Protein AF-A0A2A5BZF1-F1 (afdb_monomer_lite)

pLDDT: mean 88.27, std 17.46, range [31.2, 98.81]

Sequence (169 aa):
MVEKLSPPDELNHITHGGFYGWPFSNGFGTPDPDYGNHASKPQQAENHPVYGFRPHNAALGIVFNRSSKLPADYQRSAFVALHGSWNRSTPDGYKVVSLHWNEDGAITERDLLTGFLTGRGRILGRPAELAQSKDGSLYISDDHADTLYRPYPTRKPELNSPSKLALLA

Secondary structure (DSSP, 8-state):
------SPEEE----TT-B--TTTEETTTEEPTTTTT-TT--SSPB---SEEEPTT--EEEEEE---TTS-GGGTTEEEEEE---SS-SS----EEEEEEE-TTS-EEEEEEE--SB-TTS-B---EEEEEE-TTS-EEEEETTTTEEE---PPP---TT---------

Structure (mmCIF, N/CA/C/O backbone):
data_AF-A0A2A5BZF1-F1
#
_entry.id   AF-A0A2A5BZF1-F1
#
loop_
_atom_site.group_PDB
_atom_site.id
_atom_site.type_symbol
_atom_site.label_atom_id
_atom_site.label_alt_id
_atom_site.label_comp_id
_atom_site.label_asym_id
_atom_site.label_entity_id
_atom_site.label_seq_id
_atom_site.pdbx_PDB_ins_code
_atom_site.Cartn_x
_atom_site.Cartn_y
_atom_site.Cartn_z
_atom_site.occupancy
_atom_site.B_iso_or_equiv
_atom_site.auth_seq_id
_atom_site.auth_comp_id
_atom_site.auth_asym_id
_atom_site.auth_atom_id
_atom_site.pdbx_PDB_model_num
ATOM 1 N N . MET A 1 1 ? 26.665 -2.603 1.356 1.00 47.94 1 MET A N 1
ATOM 2 C CA . MET A 1 1 ? 25.467 -3.083 0.634 1.00 47.94 1 MET A CA 1
ATOM 3 C C . MET A 1 1 ? 24.786 -1.867 0.035 1.00 47.94 1 MET A C 1
ATOM 5 O O . MET A 1 1 ? 24.631 -0.893 0.758 1.00 47.94 1 MET A O 1
ATOM 9 N N . VAL A 1 2 ? 24.486 -1.879 -1.265 1.00 54.53 2 VAL A N 1
ATOM 10 C CA . VAL A 1 2 ? 23.770 -0.778 -1.932 1.00 54.53 2 VAL A CA 1
ATOM 11 C C . VAL A 1 2 ? 22.297 -0.876 -1.546 1.00 54.53 2 VAL A C 1
ATOM 13 O O . VAL A 1 2 ? 21.730 -1.968 -1.587 1.00 54.53 2 VAL A O 1
ATOM 16 N N . GLU A 1 3 ? 21.688 0.231 -1.126 1.00 70.12 3 GLU A N 1
ATOM 17 C CA . GLU A 1 3 ? 20.260 0.251 -0.825 1.00 70.12 3 GLU A CA 1
ATOM 18 C C . GLU A 1 3 ? 19.469 0.026 -2.117 1.00 70.12 3 GLU A C 1
ATOM 20 O O . GLU A 1 3 ? 19.613 0.768 -3.090 1.00 70.12 3 GLU A O 1
ATOM 25 N N . LYS A 1 4 ? 18.643 -1.021 -2.142 1.00 69.19 4 LYS A N 1
ATOM 26 C CA . LYS A 1 4 ? 17.807 -1.329 -3.298 1.00 69.19 4 LYS A CA 1
ATOM 27 C C . LYS A 1 4 ? 16.574 -0.425 -3.268 1.00 69.19 4 LYS A C 1
ATOM 29 O O . LYS A 1 4 ? 15.596 -0.698 -2.577 1.00 69.19 4 LYS A O 1
ATOM 34 N N . LEU A 1 5 ? 16.696 0.709 -3.956 1.00 84.44 5 LEU A N 1
ATOM 35 C CA . LEU A 1 5 ? 15.684 1.766 -4.061 1.00 84.44 5 LEU A CA 1
ATOM 36 C C . LEU A 1 5 ? 14.844 1.656 -5.347 1.00 84.44 5 LEU A C 1
ATOM 38 O O . LEU A 1 5 ? 14.204 2.621 -5.754 1.00 84.44 5 LEU A O 1
ATOM 42 N N . SER A 1 6 ? 14.837 0.491 -5.991 1.00 89.69 6 SER A N 1
ATOM 43 C CA . SER A 1 6 ? 14.024 0.205 -7.173 1.00 89.69 6 SER A CA 1
ATOM 44 C C . SER A 1 6 ? 13.863 -1.309 -7.390 1.00 89.69 6 SER A C 1
ATOM 46 O O . SER A 1 6 ? 14.699 -2.090 -6.917 1.00 89.69 6 SER A O 1
ATOM 48 N N . PRO A 1 7 ? 12.833 -1.737 -8.141 1.00 93.12 7 PRO A N 1
ATOM 49 C CA . PRO A 1 7 ? 11.688 -0.939 -8.605 1.00 93.12 7 PRO A CA 1
ATOM 50 C C . PRO A 1 7 ? 10.688 -0.634 -7.471 1.00 93.12 7 PRO A C 1
ATOM 52 O O . PRO A 1 7 ? 10.767 -1.275 -6.421 1.00 93.12 7 PRO A O 1
ATOM 55 N N . PRO A 1 8 ? 9.789 0.359 -7.632 1.00 95.75 8 PRO A N 1
ATOM 56 C CA . PRO A 1 8 ? 8.666 0.524 -6.710 1.00 95.75 8 PRO A CA 1
ATOM 57 C C . PRO A 1 8 ? 7.745 -0.701 -6.773 1.00 95.75 8 PRO A C 1
ATOM 59 O O . PRO A 1 8 ? 7.679 -1.365 -7.806 1.00 95.75 8 PRO A O 1
ATOM 62 N N . ASP A 1 9 ? 7.001 -0.961 -5.698 1.00 96.94 9 ASP A N 1
ATOM 63 C CA . ASP A 1 9 ? 5.810 -1.806 -5.827 1.00 96.94 9 ASP A CA 1
ATOM 64 C C . ASP A 1 9 ? 4.665 -0.934 -6.372 1.00 96.94 9 ASP A C 1
ATOM 66 O O . ASP A 1 9 ? 4.668 0.287 -6.198 1.00 96.94 9 ASP A O 1
ATOM 70 N N . GLU A 1 10 ? 3.674 -1.528 -7.031 1.00 97.56 10 GLU A N 1
ATOM 71 C CA . GLU A 1 10 ? 2.750 -0.778 -7.888 1.00 97.56 10 GLU A CA 1
ATOM 72 C C . GLU A 1 10 ? 1.284 -0.946 -7.483 1.00 97.56 10 GLU A C 1
ATOM 74 O O . GLU A 1 10 ? 0.823 -2.047 -7.184 1.00 97.56 10 GLU A O 1
ATOM 79 N N . LEU A 1 11 ? 0.518 0.142 -7.569 1.00 98.19 11 LEU A N 1
ATOM 80 C CA . LEU A 1 11 ? -0.934 0.096 -7.703 1.00 98.19 11 LEU A CA 1
ATOM 81 C C . LEU A 1 11 ? -1.293 0.450 -9.146 1.00 98.19 11 LEU A C 1
ATOM 83 O O . LEU A 1 11 ? -1.088 1.582 -9.584 1.00 98.19 11 LEU A O 1
ATOM 87 N N . ASN A 1 12 ? -1.873 -0.503 -9.867 1.00 97.81 12 ASN A N 1
ATOM 88 C CA . ASN A 1 12 ? -2.269 -0.338 -11.262 1.00 97.81 12 ASN A CA 1
ATOM 89 C C . ASN A 1 12 ? -3.792 -0.191 -11.393 1.00 97.81 12 ASN A C 1
ATOM 91 O O . ASN A 1 12 ? -4.556 -0.930 -10.770 1.00 97.81 12 ASN A O 1
ATOM 95 N N . HIS A 1 13 ? -4.248 0.739 -12.239 1.00 96.06 13 HIS A N 1
ATOM 96 C CA . HIS A 1 13 ? -5.649 0.784 -12.662 1.00 96.06 13 HIS A CA 1
ATOM 97 C C . HIS A 1 13 ? -5.847 -0.174 -13.839 1.00 96.06 13 HIS A C 1
ATOM 99 O O . HIS A 1 13 ? -5.372 0.068 -14.952 1.00 96.06 13 HIS A O 1
ATOM 105 N N . ILE A 1 14 ? -6.527 -1.289 -13.570 1.00 96.12 14 ILE A N 1
ATOM 106 C CA . ILE A 1 14 ? -6.675 -2.367 -14.545 1.00 96.12 14 ILE A CA 1
ATOM 107 C C . ILE A 1 14 ? -7.739 -2.026 -15.593 1.00 96.12 14 ILE A C 1
ATOM 109 O O . ILE A 1 14 ? -8.896 -1.770 -15.269 1.00 96.12 14 ILE A O 1
ATOM 113 N N . THR A 1 15 ? -7.343 -2.073 -16.860 1.00 95.00 15 THR A N 1
ATOM 114 C CA . THR A 1 15 ? -8.173 -1.876 -18.043 1.00 95.00 15 THR A CA 1
ATOM 115 C C . THR A 1 15 ? -8.076 -3.119 -18.921 1.00 95.00 15 THR A C 1
ATOM 117 O O . THR A 1 15 ? -7.045 -3.794 -18.994 1.00 95.00 15 THR A O 1
ATOM 120 N N . HIS A 1 16 ? -9.183 -3.473 -19.570 1.00 95.31 16 HIS A N 1
ATOM 121 C CA . HIS A 1 16 ? -9.233 -4.668 -20.404 1.00 95.31 16 HIS A CA 1
ATOM 122 C C . HIS A 1 16 ? -8.239 -4.563 -21.573 1.00 95.31 16 HIS A C 1
ATOM 124 O O . HIS A 1 16 ? -8.285 -3.604 -22.341 1.00 95.31 16 HIS A O 1
ATOM 130 N N . GLY A 1 17 ? -7.363 -5.563 -21.721 1.00 93.56 17 GLY A N 1
ATOM 131 C CA . GLY A 1 17 ? -6.307 -5.578 -22.743 1.00 93.56 17 GLY A CA 1
ATOM 132 C C . GLY A 1 17 ? -5.105 -4.672 -22.440 1.00 93.56 17 GLY A C 1
ATOM 133 O O . GLY A 1 17 ? -4.224 -4.527 -23.287 1.00 93.56 17 GLY A O 1
ATOM 134 N N . GLY A 1 18 ? -5.052 -4.058 -21.254 1.00 94.88 18 GLY A N 1
ATOM 135 C CA . GLY A 1 18 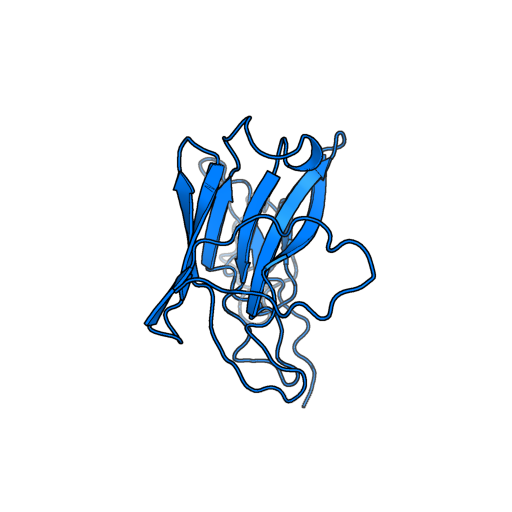? -3.942 -3.207 -20.841 1.00 94.88 18 GLY A CA 1
ATOM 136 C C . GLY A 1 18 ? -2.622 -3.970 -20.683 1.00 94.88 18 GLY A C 1
ATOM 137 O O . GLY A 1 18 ? -2.601 -5.130 -20.277 1.00 94.88 18 GLY A O 1
ATOM 138 N N . PHE A 1 19 ? -1.512 -3.291 -20.976 1.00 95.81 19 PHE A N 1
ATOM 139 C CA . PHE A 1 19 ? -0.151 -3.774 -20.728 1.00 95.81 19 PHE A CA 1
ATOM 140 C C . PHE A 1 19 ? 0.496 -2.882 -19.674 1.00 95.81 19 PHE A C 1
ATOM 142 O O . PHE A 1 19 ? 0.409 -1.664 -19.786 1.00 95.81 19 PHE A O 1
ATOM 149 N N . TYR A 1 20 ? 1.119 -3.490 -18.668 1.00 96.88 20 TYR A N 1
ATOM 150 C CA . TYR A 1 20 ? 1.617 -2.823 -17.456 1.00 96.88 20 TYR A CA 1
ATOM 151 C C . TYR A 1 20 ? 3.133 -3.004 -17.299 1.00 96.88 20 TYR A C 1
ATOM 153 O O . TYR A 1 20 ? 3.643 -3.189 -16.203 1.00 96.88 20 TYR A O 1
ATOM 161 N N . GLY A 1 21 ? 3.857 -3.054 -18.417 1.00 95.75 21 GLY A N 1
ATOM 162 C CA . GLY A 1 21 ? 5.319 -3.044 -18.430 1.00 95.75 21 GLY A CA 1
ATOM 163 C C . GLY A 1 21 ? 5.969 -4.423 -18.345 1.00 95.75 21 GLY A C 1
ATOM 164 O O . GLY A 1 21 ? 6.797 -4.742 -19.199 1.00 95.75 21 GLY A O 1
ATOM 165 N N . TRP A 1 22 ? 5.603 -5.269 -17.377 1.00 95.75 22 TRP A N 1
ATOM 166 C CA . TRP A 1 22 ? 6.291 -6.553 -17.163 1.00 95.75 22 TRP A CA 1
ATOM 167 C C . TRP A 1 22 ? 6.233 -7.489 -18.393 1.00 95.75 22 TRP A C 1
ATOM 169 O O . TRP A 1 22 ? 5.153 -7.674 -18.964 1.00 95.75 22 TRP A O 1
ATOM 179 N N . PRO A 1 23 ? 7.342 -8.151 -18.790 1.00 95.75 23 PRO A N 1
ATOM 180 C CA . PRO A 1 23 ? 8.683 -8.124 -18.184 1.00 95.75 23 PRO A CA 1
ATOM 181 C C . PRO A 1 23 ? 9.625 -7.031 -18.709 1.00 95.75 23 PRO A C 1
ATOM 183 O O . PRO A 1 23 ? 10.797 -7.030 -18.369 1.00 95.75 23 PRO A O 1
ATOM 186 N N . PHE A 1 24 ? 9.171 -6.124 -19.572 1.00 96.44 24 PHE A N 1
ATOM 187 C CA . PHE A 1 24 ? 10.042 -5.213 -20.327 1.00 96.44 24 PHE A CA 1
ATOM 188 C C . PHE A 1 24 ? 10.291 -3.862 -19.640 1.00 96.44 24 PHE A C 1
ATOM 190 O O . PHE A 1 24 ? 11.274 -3.184 -19.946 1.00 96.44 24 PHE A O 1
ATOM 197 N N . SER A 1 25 ? 9.400 -3.446 -18.750 1.00 95.12 25 SER A N 1
ATOM 198 C CA . SER A 1 25 ? 9.517 -2.212 -17.976 1.00 95.12 25 SER A CA 1
ATOM 199 C C . SER A 1 25 ? 9.030 -2.451 -16.546 1.00 95.12 25 SER A C 1
ATOM 201 O O . SER A 1 25 ? 8.143 -3.272 -16.323 1.00 95.12 25 SER A O 1
ATOM 203 N N . ASN A 1 26 ? 9.589 -1.700 -15.601 1.00 95.19 26 ASN A N 1
ATOM 204 C CA . ASN A 1 26 ? 9.214 -1.672 -14.194 1.00 95.19 26 ASN A CA 1
ATOM 205 C C . ASN A 1 26 ? 8.717 -0.268 -13.802 1.00 95.19 26 ASN A C 1
ATOM 207 O O . ASN A 1 26 ? 9.280 0.746 -14.237 1.00 95.19 26 ASN A O 1
ATOM 211 N N . GLY A 1 27 ? 7.726 -0.189 -12.917 1.00 94.81 27 GLY A N 1
ATOM 212 C CA . GLY A 1 27 ? 7.203 1.055 -12.366 1.00 94.81 27 GLY A CA 1
ATOM 213 C C . GLY A 1 27 ? 6.671 1.996 -13.444 1.00 94.81 27 GLY A C 1
ATOM 214 O O . GLY A 1 27 ? 5.868 1.644 -14.300 1.00 94.81 27 GLY A O 1
ATOM 215 N N . PHE A 1 28 ? 7.153 3.235 -13.423 1.00 95.44 28 PHE A N 1
ATOM 216 C CA . PHE A 1 28 ? 6.739 4.286 -14.355 1.00 95.44 28 PHE A CA 1
ATOM 217 C C . PHE A 1 28 ? 7.516 4.229 -15.686 1.00 95.44 28 PHE A C 1
ATOM 219 O O . PHE A 1 28 ? 7.967 5.256 -16.187 1.00 95.44 28 PHE A O 1
ATOM 226 N N . GLY A 1 29 ? 7.716 3.025 -16.239 1.00 93.44 29 GLY A N 1
ATOM 227 C CA . GLY A 1 29 ? 8.365 2.817 -17.540 1.00 93.44 29 GLY A CA 1
ATOM 228 C C . GLY A 1 29 ? 9.890 2.682 -17.511 1.00 93.44 29 GLY A C 1
ATOM 229 O O . GLY A 1 29 ? 10.534 2.848 -18.547 1.00 93.44 29 GLY A O 1
ATOM 230 N N . THR A 1 30 ? 10.497 2.389 -16.355 1.00 94.19 30 THR A N 1
ATOM 231 C CA . THR A 1 30 ? 11.948 2.133 -16.290 1.00 94.19 30 THR A CA 1
ATOM 232 C C . THR A 1 30 ? 12.246 0.821 -17.013 1.00 94.19 30 THR A C 1
ATOM 234 O O . THR A 1 30 ? 11.681 -0.193 -16.608 1.00 94.19 30 THR A O 1
ATOM 237 N N . PRO A 1 31 ? 13.109 0.784 -18.046 1.00 94.38 31 PRO A N 1
ATOM 238 C CA . PRO A 1 31 ? 13.405 -0.459 -18.749 1.00 94.38 31 PRO A CA 1
ATOM 239 C C . PRO A 1 31 ? 13.920 -1.530 -17.790 1.00 94.38 31 PRO A C 1
ATOM 241 O O . PRO A 1 31 ? 14.772 -1.258 -16.941 1.00 94.38 31 PRO A O 1
ATOM 244 N N . ASP A 1 32 ? 13.401 -2.745 -17.929 1.00 95.00 32 ASP A N 1
ATOM 245 C CA . ASP A 1 32 ? 13.935 -3.888 -17.202 1.00 95.00 32 ASP A CA 1
ATOM 246 C C . ASP A 1 32 ? 15.395 -4.150 -17.630 1.00 95.00 32 ASP A C 1
ATOM 248 O O . ASP A 1 32 ? 15.689 -4.085 -18.829 1.00 95.00 32 ASP A O 1
ATOM 252 N N . PRO A 1 33 ? 16.332 -4.402 -16.695 1.00 93.25 33 PRO A N 1
ATOM 253 C CA . PRO A 1 33 ? 17.745 -4.578 -17.033 1.00 93.25 33 PRO A CA 1
ATOM 254 C C . PRO A 1 33 ? 18.014 -5.809 -17.906 1.00 93.25 33 PRO A C 1
ATOM 256 O O . PRO A 1 33 ? 18.960 -5.783 -18.694 1.00 93.25 33 PRO A O 1
ATOM 259 N N . ASP A 1 34 ? 17.192 -6.853 -17.790 1.00 94.12 34 ASP A N 1
ATOM 260 C CA . ASP A 1 34 ? 17.395 -8.118 -18.492 1.00 94.12 34 ASP A CA 1
ATOM 261 C C . ASP A 1 34 ? 16.570 -8.169 -19.788 1.00 94.12 34 ASP A C 1
ATOM 263 O O . ASP A 1 34 ? 17.042 -8.660 -20.817 1.00 94.12 34 ASP A O 1
ATOM 267 N N . TYR A 1 35 ? 15.352 -7.617 -19.771 1.00 95.31 35 TYR A N 1
ATOM 268 C CA . TYR A 1 35 ? 14.393 -7.745 -20.875 1.00 95.31 35 TYR A CA 1
ATOM 269 C C . TYR A 1 35 ? 14.037 -6.433 -21.579 1.00 95.31 35 TYR A C 1
ATOM 271 O O . TYR A 1 35 ? 13.384 -6.468 -22.623 1.00 95.31 35 TYR A O 1
ATOM 279 N N . GLY A 1 36 ? 14.463 -5.268 -21.087 1.00 92.25 36 GLY A N 1
ATOM 280 C CA . GLY A 1 36 ? 13.978 -3.972 -21.577 1.00 92.25 36 GLY A CA 1
ATOM 281 C C . GLY A 1 36 ? 14.247 -3.679 -23.056 1.00 92.25 36 GLY A C 1
ATOM 282 O O . GLY A 1 36 ? 13.474 -2.954 -23.684 1.00 92.25 36 GLY A O 1
ATOM 283 N N . ASN A 1 37 ? 15.285 -4.296 -23.627 1.00 92.19 37 ASN A N 1
ATOM 284 C CA . ASN A 1 37 ? 15.661 -4.175 -25.042 1.00 92.19 37 ASN A CA 1
ATOM 285 C C . ASN A 1 37 ? 15.233 -5.380 -25.898 1.00 92.19 37 ASN A C 1
ATOM 287 O O . ASN A 1 37 ? 15.663 -5.514 -27.044 1.00 92.19 37 ASN A O 1
ATOM 291 N N . HIS A 1 38 ? 14.433 -6.296 -25.352 1.00 92.81 38 HIS A N 1
ATOM 292 C CA . HIS A 1 38 ? 14.076 -7.523 -26.050 1.00 92.81 38 HIS A CA 1
ATOM 293 C C . HIS A 1 38 ? 13.140 -7.237 -27.237 1.00 92.81 38 HIS A C 1
ATOM 295 O O . HIS A 1 38 ? 12.152 -6.513 -27.113 1.00 92.81 38 HIS A O 1
ATOM 301 N N . ALA A 1 39 ? 13.416 -7.848 -28.393 1.00 90.31 39 ALA A N 1
ATOM 302 C C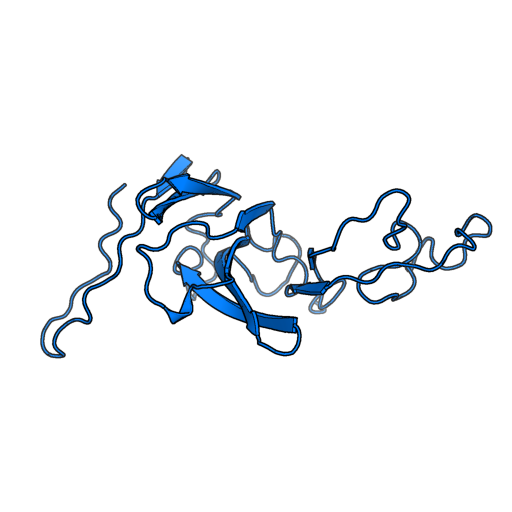A . ALA A 1 39 ? 12.708 -7.574 -29.652 1.00 90.31 39 ALA A CA 1
ATOM 303 C C . ALA A 1 39 ? 11.202 -7.901 -29.615 1.00 90.31 39 ALA A C 1
ATOM 305 O O . ALA A 1 39 ? 10.441 -7.417 -30.448 1.00 90.31 39 ALA A O 1
ATOM 306 N N . SER A 1 40 ? 10.767 -8.719 -28.654 1.00 90.44 40 SER A N 1
ATOM 307 C CA . SER A 1 40 ? 9.359 -9.078 -28.449 1.00 90.44 40 SER A CA 1
ATOM 308 C C . SER A 1 40 ? 8.579 -8.087 -27.574 1.00 90.44 40 SER A C 1
ATOM 310 O O . SER A 1 40 ? 7.449 -8.402 -27.196 1.00 90.44 40 SER A O 1
ATOM 312 N N . LYS A 1 41 ? 9.161 -6.939 -27.195 1.00 89.25 41 LYS A N 1
ATOM 313 C CA . LYS A 1 41 ? 8.458 -5.913 -26.413 1.00 89.25 41 LYS A CA 1
ATOM 314 C C . LYS A 1 41 ? 7.178 -5.478 -27.152 1.00 89.25 41 LYS A C 1
ATOM 316 O O . LYS A 1 41 ? 7.251 -5.182 -28.348 1.00 89.25 41 LYS A O 1
ATOM 321 N N . PRO A 1 42 ? 6.011 -5.435 -26.481 1.00 87.50 42 PRO A N 1
ATOM 322 C CA . PRO A 1 42 ? 4.773 -4.981 -27.096 1.00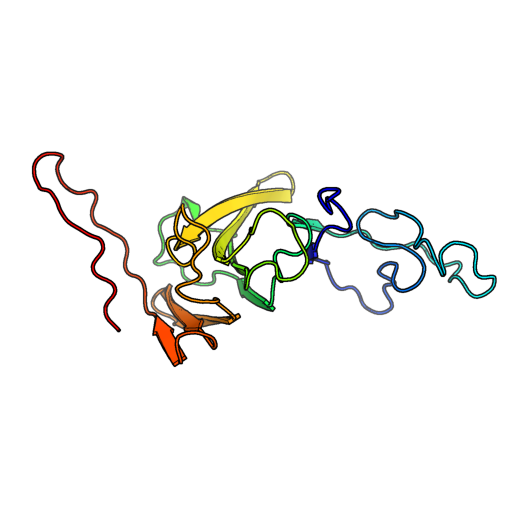 87.50 42 PRO A CA 1
ATOM 323 C C . PRO A 1 42 ? 4.915 -3.578 -27.688 1.00 87.50 42 PRO A C 1
ATOM 325 O O . PRO A 1 42 ? 5.515 -2.698 -27.077 1.00 87.50 42 PRO A O 1
ATOM 328 N N . GLN A 1 43 ? 4.318 -3.363 -28.862 1.00 84.88 43 GLN A N 1
ATOM 329 C CA . GLN A 1 43 ? 4.221 -2.026 -29.462 1.00 84.88 43 GLN A CA 1
ATOM 330 C C . GLN A 1 43 ? 3.101 -1.181 -28.836 1.00 84.88 43 GLN A C 1
ATOM 332 O O . GLN A 1 43 ? 3.046 0.025 -29.068 1.00 84.88 43 GLN A O 1
ATOM 337 N N . GLN A 1 44 ? 2.189 -1.799 -28.074 1.00 86.06 44 GLN A N 1
ATOM 338 C CA . GLN A 1 44 ? 1.118 -1.066 -27.404 1.00 86.06 44 GLN A CA 1
ATOM 339 C C . GLN A 1 44 ? 1.671 -0.179 -26.287 1.00 86.06 44 GLN A C 1
ATOM 341 O O . GLN A 1 44 ? 2.670 -0.518 -25.653 1.00 86.06 44 GLN A O 1
ATOM 346 N N . ALA A 1 45 ? 0.987 0.936 -26.026 1.00 86.00 45 ALA A N 1
ATOM 347 C CA . ALA A 1 45 ? 1.349 1.830 -24.938 1.00 86.00 45 ALA A CA 1
ATOM 348 C C . ALA A 1 45 ? 1.279 1.110 -23.583 1.00 86.00 45 ALA A C 1
ATOM 350 O O . ALA A 1 45 ? 0.365 0.323 -23.315 1.00 86.00 45 ALA A O 1
ATOM 351 N N . GLU A 1 46 ? 2.259 1.400 -22.736 1.00 91.69 46 GLU A N 1
ATOM 352 C CA . GLU A 1 46 ? 2.297 0.938 -21.357 1.00 91.69 46 GLU A CA 1
ATOM 353 C C . GLU A 1 46 ? 1.354 1.788 -20.501 1.00 91.69 46 GLU A C 1
ATOM 355 O O . GLU A 1 46 ? 1.383 3.018 -20.551 1.00 91.69 46 GLU A O 1
ATOM 360 N N . ASN A 1 47 ? 0.512 1.129 -19.712 1.00 95.31 47 ASN A N 1
ATOM 361 C CA . ASN A 1 47 ? -0.266 1.770 -18.666 1.00 95.31 47 ASN A CA 1
ATOM 362 C C . ASN A 1 47 ? 0.602 1.838 -17.415 1.00 95.31 47 ASN A C 1
ATOM 364 O O . ASN A 1 47 ? 0.907 0.808 -16.817 1.00 95.31 47 ASN A O 1
ATOM 368 N N . HIS A 1 48 ? 0.987 3.047 -17.025 1.00 95.50 48 HIS A N 1
ATOM 369 C CA . HIS A 1 48 ? 1.769 3.242 -15.813 1.00 95.50 48 HIS A CA 1
ATOM 370 C C . HIS A 1 48 ? 0.925 3.062 -14.542 1.00 95.50 48 HIS A C 1
ATOM 372 O O . HIS A 1 48 ? -0.294 3.288 -14.571 1.00 95.50 48 HIS A O 1
ATOM 378 N N . PRO A 1 49 ? 1.573 2.725 -13.412 1.00 97.12 49 PRO A N 1
ATOM 379 C CA . PRO A 1 49 ? 0.924 2.691 -12.112 1.00 97.12 49 PRO A CA 1
ATOM 380 C C . PRO A 1 49 ? 0.248 4.019 -11.777 1.00 97.12 49 PRO A C 1
ATOM 382 O O . PRO A 1 49 ? 0.758 5.096 -12.082 1.00 97.12 49 PRO A O 1
ATOM 385 N N . VAL A 1 50 ? -0.891 3.946 -11.090 1.00 97.06 50 VAL A N 1
ATOM 386 C CA . VAL A 1 50 ? -1.553 5.129 -10.516 1.00 97.06 50 VAL A CA 1
ATOM 387 C C . VAL A 1 50 ? -0.933 5.535 -9.180 1.00 97.06 50 VAL A C 1
ATOM 389 O O . VAL A 1 50 ? -1.111 6.666 -8.734 1.00 97.06 50 VAL A O 1
ATOM 392 N N . TYR A 1 51 ? -0.197 4.624 -8.540 1.00 98.12 51 TYR A N 1
ATOM 393 C CA . TYR A 1 51 ? 0.593 4.891 -7.346 1.00 98.12 51 TYR A CA 1
ATOM 394 C C . TYR A 1 51 ? 1.783 3.928 -7.269 1.00 98.12 51 TYR A C 1
ATOM 396 O O . TYR A 1 51 ? 1.675 2.773 -7.681 1.00 98.12 51 TYR A O 1
ATOM 404 N N . GLY A 1 52 ? 2.908 4.407 -6.737 1.00 97.56 52 GLY A N 1
ATOM 405 C CA . GLY A 1 52 ? 4.095 3.600 -6.470 1.00 97.56 52 GLY A CA 1
ATOM 406 C C . GLY A 1 52 ? 4.398 3.591 -4.978 1.00 97.56 52 GLY A C 1
ATOM 407 O O . GLY A 1 52 ? 4.642 4.648 -4.395 1.00 97.56 52 GLY A O 1
ATOM 408 N N . PHE A 1 53 ? 4.406 2.409 -4.373 1.00 97.50 53 PHE A N 1
ATOM 409 C CA . PHE A 1 53 ? 4.882 2.225 -3.007 1.00 97.50 53 PHE A CA 1
ATOM 410 C C . PHE A 1 53 ? 6.407 2.267 -2.975 1.00 97.50 53 PHE A C 1
ATOM 412 O O . PHE A 1 53 ? 7.090 2.138 -4.001 1.00 97.50 53 PHE A O 1
ATOM 419 N N . ARG A 1 54 ? 6.973 2.392 -1.771 1.00 95.50 54 ARG A N 1
ATOM 420 C CA . ARG A 1 54 ? 8.419 2.250 -1.633 1.00 95.50 54 ARG A CA 1
ATOM 421 C C . ARG A 1 54 ? 8.850 0.838 -2.069 1.00 95.50 54 ARG A C 1
ATOM 423 O O . ARG A 1 54 ? 8.156 -0.136 -1.779 1.00 95.50 54 ARG A O 1
ATOM 430 N N . PRO A 1 55 ? 10.014 0.715 -2.725 1.00 94.94 55 PRO A N 1
ATOM 431 C CA . PRO A 1 55 ? 10.551 -0.554 -3.194 1.00 94.94 55 PRO A CA 1
ATOM 432 C C . PRO A 1 55 ? 10.560 -1.649 -2.131 1.00 94.94 55 PRO A C 1
ATOM 434 O O . PRO A 1 55 ? 11.052 -1.446 -1.007 1.00 94.94 55 PRO A O 1
ATOM 437 N N . HIS A 1 56 ? 10.101 -2.834 -2.539 1.00 95.12 56 HIS A N 1
ATOM 438 C CA . HIS A 1 56 ? 10.145 -4.063 -1.753 1.00 95.12 56 HIS A CA 1
ATOM 439 C C . HIS A 1 56 ? 9.293 -4.016 -0.481 1.00 95.12 56 HIS A C 1
ATOM 441 O O . HIS A 1 56 ? 9.599 -4.724 0.471 1.00 95.12 56 HIS A O 1
ATOM 447 N N . ASN A 1 57 ? 8.256 -3.181 -0.420 1.00 96.44 57 ASN A N 1
ATOM 448 C CA . ASN A 1 57 ? 7.318 -3.170 0.706 1.00 96.44 57 ASN A CA 1
ATOM 449 C C . ASN A 1 57 ? 6.400 -4.400 0.725 1.00 96.44 57 ASN A C 1
ATOM 451 O O . ASN A 1 57 ? 5.849 -4.703 1.783 1.00 96.44 57 ASN A O 1
ATOM 455 N N . ALA A 1 58 ? 6.290 -5.115 -0.397 1.00 97.31 58 ALA A N 1
ATOM 456 C CA . ALA A 1 58 ? 5.419 -6.261 -0.603 1.00 97.31 58 ALA A CA 1
ATOM 457 C C . ALA A 1 58 ? 3.966 -5.917 -0.239 1.00 97.31 58 ALA A C 1
ATOM 459 O O . ALA A 1 58 ? 3.429 -6.396 0.760 1.00 97.31 58 ALA A O 1
ATOM 460 N N . ALA A 1 59 ? 3.342 -5.046 -1.036 1.00 97.69 59 ALA A N 1
ATOM 461 C CA . ALA A 1 59 ? 1.911 -4.765 -0.938 1.00 97.69 59 ALA A CA 1
ATOM 462 C C . ALA A 1 59 ? 1.103 -6.012 -1.352 1.00 97.69 59 ALA A C 1
ATOM 464 O O . ALA A 1 59 ? 0.968 -6.290 -2.543 1.00 97.69 59 ALA A O 1
ATOM 465 N N . LEU A 1 60 ? 0.618 -6.788 -0.377 1.00 98.19 60 LEU A N 1
ATOM 466 C CA . LEU A 1 60 ? -0.045 -8.078 -0.632 1.00 98.19 60 LEU A CA 1
ATOM 467 C C . LEU A 1 60 ? -1.573 -7.987 -0.647 1.00 98.19 60 LEU A C 1
ATOM 469 O O . LEU A 1 60 ? -2.206 -8.633 -1.477 1.00 98.19 60 LEU A O 1
ATOM 473 N N . GLY A 1 61 ? -2.155 -7.178 0.238 1.00 98.00 61 GLY A N 1
ATOM 474 C CA . GLY A 1 61 ? -3.603 -7.045 0.390 1.00 98.00 61 GLY A CA 1
ATOM 475 C C . GLY A 1 61 ? -4.063 -5.604 0.221 1.00 98.00 61 GLY A C 1
ATOM 476 O O . GLY A 1 61 ? -3.378 -4.675 0.657 1.00 98.00 61 GLY A O 1
ATOM 477 N N . ILE A 1 62 ? -5.239 -5.413 -0.381 1.00 98.44 62 ILE A N 1
ATOM 478 C CA . ILE A 1 62 ? -5.890 -4.106 -0.526 1.00 98.44 62 ILE A CA 1
ATOM 479 C C . ILE A 1 62 ? -7.406 -4.226 -0.364 1.00 98.44 62 ILE A C 1
ATOM 481 O O . ILE A 1 62 ? -8.058 -5.045 -1.007 1.00 98.44 62 ILE A O 1
ATOM 485 N N . VAL A 1 63 ? -7.997 -3.335 0.434 1.00 97.94 63 VAL A N 1
ATOM 486 C CA . VAL A 1 63 ? -9.454 -3.181 0.517 1.00 97.94 63 VAL A CA 1
ATOM 487 C C . VAL A 1 63 ? -9.847 -1.713 0.384 1.00 97.94 63 VAL A C 1
ATOM 489 O O . VAL A 1 63 ? -9.352 -0.845 1.100 1.00 97.94 63 VAL A O 1
ATOM 492 N N . PHE A 1 64 ? -10.759 -1.419 -0.541 1.00 97.00 64 PHE A N 1
ATOM 493 C CA . PHE A 1 64 ? -11.319 -0.077 -0.704 1.00 97.00 64 PHE A CA 1
ATOM 494 C C . PHE A 1 64 ? -12.348 0.195 0.390 1.00 97.00 64 PHE A C 1
ATOM 496 O O . PHE A 1 64 ? -13.245 -0.624 0.610 1.00 97.00 64 PHE A O 1
ATOM 503 N N . ASN A 1 65 ? -12.249 1.350 1.049 1.00 95.38 65 ASN A N 1
ATOM 504 C CA . ASN A 1 65 ? -13.199 1.743 2.075 1.00 95.38 65 ASN A CA 1
ATOM 505 C C . ASN A 1 65 ? -14.589 1.941 1.459 1.00 95.38 65 ASN A C 1
ATOM 507 O O . ASN A 1 65 ? -14.786 2.768 0.568 1.00 95.38 65 ASN A O 1
ATOM 511 N N . ARG A 1 66 ? -15.566 1.197 1.976 1.00 89.44 66 ARG A N 1
ATOM 512 C CA . ARG A 1 66 ? -16.985 1.306 1.602 1.00 89.44 66 ARG A CA 1
ATOM 513 C C . ARG A 1 66 ? -17.867 1.725 2.775 1.00 89.44 66 ARG A C 1
ATOM 515 O O . ARG A 1 66 ? -19.081 1.837 2.620 1.00 89.44 66 ARG A O 1
ATOM 522 N N . SER A 1 67 ? -17.284 1.927 3.954 1.00 88.31 67 SER A N 1
ATOM 523 C CA . SER A 1 67 ? -18.025 2.301 5.151 1.00 88.31 67 SER A CA 1
ATOM 524 C C . SER A 1 67 ? -18.225 3.810 5.234 1.00 88.31 67 SER A C 1
ATOM 526 O O . SER A 1 67 ? -17.271 4.588 5.206 1.00 88.31 67 SER A O 1
ATOM 528 N N . SER A 1 68 ? -19.474 4.222 5.443 1.00 87.38 68 SER A N 1
ATOM 529 C CA . SER A 1 68 ? -19.829 5.598 5.800 1.00 87.38 68 SER A CA 1
ATOM 530 C C . SER A 1 68 ? -19.637 5.907 7.290 1.00 87.38 68 SER A C 1
ATOM 532 O O . SER A 1 68 ? -19.890 7.031 7.714 1.00 87.38 68 SER A O 1
ATOM 534 N N . LYS A 1 69 ? -19.230 4.917 8.099 1.00 87.25 69 LYS A N 1
ATOM 535 C CA . LYS A 1 69 ? -19.084 5.053 9.558 1.00 87.25 69 LYS A CA 1
ATOM 536 C C . LYS A 1 69 ? -17.687 5.490 9.996 1.00 87.25 69 LYS A C 1
ATOM 538 O O . LYS A 1 69 ? -17.501 5.819 11.166 1.00 87.25 69 LYS A O 1
ATOM 543 N N . LEU A 1 70 ? -16.709 5.463 9.091 1.00 85.75 70 LEU A N 1
ATOM 544 C CA . LEU A 1 70 ? -15.385 6.015 9.362 1.00 85.75 70 LEU A CA 1
ATOM 545 C C . LEU A 1 70 ? -15.422 7.553 9.321 1.00 85.75 70 LEU A C 1
ATOM 547 O O . LEU A 1 70 ? -16.317 8.119 8.686 1.00 85.75 70 LEU A O 1
ATOM 551 N N . PRO A 1 71 ? -14.465 8.235 9.980 1.00 88.44 71 PRO A N 1
ATOM 552 C CA . PRO A 1 71 ? -14.328 9.683 9.881 1.00 88.44 71 PRO A CA 1
ATOM 553 C C . PRO A 1 71 ? -14.286 10.171 8.424 1.00 88.44 71 PRO A C 1
ATOM 555 O O . PRO A 1 71 ? -13.871 9.448 7.517 1.00 88.44 71 PRO A O 1
ATOM 558 N N . ALA A 1 72 ? -14.752 11.402 8.195 1.00 89.19 72 ALA A N 1
ATOM 559 C CA . ALA A 1 72 ? -14.973 11.941 6.851 1.00 89.19 72 ALA A CA 1
ATOM 560 C C . ALA A 1 72 ? -13.706 11.977 5.976 1.00 89.19 72 ALA A C 1
ATOM 562 O O . ALA A 1 72 ? -13.802 11.895 4.756 1.00 89.19 72 ALA A O 1
ATOM 563 N N . ASP A 1 73 ? -12.525 12.053 6.582 1.00 89.81 73 ASP A N 1
ATOM 564 C CA . ASP A 1 73 ? -11.239 12.039 5.886 1.00 89.81 73 ASP A CA 1
ATOM 565 C C . ASP A 1 73 ? -10.847 10.661 5.331 1.00 89.81 73 ASP A C 1
ATOM 567 O O . ASP A 1 73 ? -9.933 10.593 4.522 1.00 89.81 73 ASP A O 1
ATOM 571 N N . TYR A 1 74 ? -11.539 9.582 5.711 1.00 92.25 74 TYR A N 1
ATOM 572 C CA . TYR A 1 74 ? -11.399 8.255 5.097 1.00 92.25 74 TYR A CA 1
ATOM 573 C C . TYR A 1 74 ? -12.388 8.023 3.951 1.00 92.25 74 TYR A C 1
ATOM 575 O O . TYR A 1 74 ? -12.426 6.929 3.373 1.00 92.25 74 TYR A O 1
ATOM 583 N N . GLN A 1 75 ? -13.207 9.011 3.593 1.00 91.00 75 GLN A N 1
ATOM 584 C CA . GLN A 1 75 ? -13.984 8.919 2.363 1.00 91.00 75 GLN A CA 1
ATOM 585 C C . GLN A 1 75 ? -13.032 8.887 1.164 1.00 91.00 75 GLN A C 1
ATOM 587 O O . GLN A 1 75 ? -12.035 9.600 1.145 1.00 91.00 75 GLN A O 1
ATOM 592 N N . ARG A 1 76 ? -13.329 8.038 0.171 1.00 94.94 76 ARG A N 1
ATOM 593 C CA . ARG A 1 76 ? -12.446 7.789 -0.988 1.00 94.94 76 ARG A CA 1
ATOM 594 C C . ARG A 1 76 ? -11.041 7.319 -0.580 1.00 94.94 76 ARG A C 1
ATOM 596 O O . ARG A 1 76 ? -10.039 7.842 -1.064 1.00 94.94 76 ARG A O 1
ATOM 603 N N . SER A 1 77 ? -10.981 6.317 0.297 1.00 97.19 77 SER A N 1
ATOM 604 C CA . SER A 1 77 ? -9.724 5.695 0.719 1.00 97.19 77 SER A CA 1
ATOM 605 C C . SER A 1 77 ? -9.673 4.192 0.447 1.00 97.19 77 SER A C 1
ATOM 607 O O . SER A 1 77 ? -10.694 3.547 0.199 1.00 97.19 77 SER A O 1
ATOM 609 N N . ALA A 1 78 ? -8.471 3.629 0.509 1.00 98.25 78 ALA A N 1
ATOM 610 C CA . ALA A 1 78 ? -8.211 2.196 0.539 1.00 98.25 78 ALA A CA 1
ATOM 611 C C . ALA A 1 78 ? -7.181 1.883 1.627 1.00 98.25 78 ALA A C 1
ATOM 613 O O . ALA A 1 78 ? -6.368 2.736 1.974 1.00 98.25 78 ALA A O 1
ATOM 614 N N . PHE A 1 79 ? -7.204 0.664 2.152 1.00 98.38 79 PHE A N 1
ATOM 615 C CA . PHE A 1 79 ? -6.233 0.169 3.124 1.00 98.38 79 PHE A CA 1
ATOM 616 C C . PHE A 1 79 ? -5.368 -0.895 2.471 1.00 98.38 79 PHE A C 1
ATOM 618 O O . PHE A 1 79 ? -5.908 -1.762 1.787 1.00 98.38 79 PHE A O 1
ATOM 625 N N . VAL A 1 80 ? -4.054 -0.824 2.681 1.00 98.81 80 VAL A N 1
ATOM 626 C CA . VAL A 1 80 ? -3.073 -1.709 2.041 1.00 98.81 80 VAL A CA 1
ATOM 627 C C . VAL A 1 80 ? -2.164 -2.329 3.093 1.00 98.81 80 VAL A C 1
ATOM 629 O O . VAL A 1 80 ? -1.648 -1.628 3.966 1.00 98.81 80 VAL A O 1
ATOM 632 N N . ALA A 1 81 ? -1.965 -3.640 3.005 1.00 98.75 81 ALA A N 1
ATOM 633 C CA . ALA A 1 81 ? -1.076 -4.402 3.868 1.00 98.75 81 ALA A CA 1
ATOM 634 C C . ALA A 1 81 ? 0.304 -4.473 3.214 1.00 98.75 81 ALA A C 1
ATOM 636 O O . ALA A 1 81 ? 0.471 -5.083 2.157 1.00 98.75 81 ALA A O 1
ATOM 637 N N . LEU A 1 82 ? 1.283 -3.828 3.849 1.00 98.69 82 LEU A N 1
ATOM 638 C CA . LEU A 1 82 ? 2.683 -3.866 3.450 1.00 98.69 82 LEU A CA 1
ATOM 639 C C . LEU A 1 82 ? 3.383 -4.944 4.278 1.00 98.69 82 LEU A C 1
ATOM 641 O O . LEU A 1 82 ? 3.720 -4.732 5.449 1.00 98.69 82 LEU A O 1
ATOM 645 N N . HIS A 1 83 ? 3.592 -6.102 3.658 1.00 98.44 83 HIS A N 1
ATOM 646 C CA . HIS A 1 83 ? 4.103 -7.318 4.298 1.00 98.44 83 HIS A CA 1
ATOM 647 C C . HIS A 1 83 ? 5.568 -7.210 4.733 1.00 98.44 83 HIS A C 1
ATOM 649 O O . HIS A 1 83 ? 6.016 -7.911 5.644 1.00 98.44 83 HIS A O 1
ATOM 655 N N . GLY A 1 84 ? 6.301 -6.283 4.119 1.00 96.94 84 GLY A N 1
ATOM 656 C CA . GLY A 1 84 ? 7.648 -5.898 4.502 1.00 96.94 84 GLY A CA 1
ATOM 657 C C . GLY A 1 84 ? 8.749 -6.501 3.636 1.00 96.94 84 GLY A C 1
ATOM 658 O O . GLY A 1 84 ? 8.621 -7.571 3.035 1.00 96.94 84 GLY A O 1
ATOM 659 N N . SER A 1 85 ? 9.869 -5.782 3.585 1.00 95.25 85 SER A N 1
ATOM 660 C CA . SER A 1 85 ? 11.001 -6.117 2.728 1.00 95.25 85 SER A CA 1
ATOM 661 C C . SER A 1 85 ? 11.831 -7.283 3.252 1.00 95.25 85 SER A C 1
ATOM 663 O O . SER A 1 85 ? 12.254 -7.301 4.405 1.00 95.25 85 SER A O 1
ATOM 665 N N . TRP A 1 86 ? 12.147 -8.231 2.368 1.00 89.62 86 TRP A N 1
ATOM 666 C CA . TRP A 1 86 ? 13.163 -9.261 2.622 1.00 89.62 86 TRP A CA 1
ATOM 667 C C . TRP A 1 86 ? 14.501 -8.953 1.927 1.00 89.62 86 TRP A C 1
ATOM 669 O O . TRP A 1 86 ? 15.547 -9.416 2.368 1.00 89.62 86 TRP A O 1
ATOM 679 N N . ASN A 1 87 ? 14.479 -8.149 0.855 1.00 85.12 87 ASN A N 1
ATOM 680 C CA . ASN A 1 87 ? 15.629 -7.867 -0.012 1.00 85.12 87 ASN A CA 1
ATOM 681 C C . ASN A 1 87 ? 16.086 -6.397 0.070 1.00 85.12 87 ASN A C 1
ATOM 683 O O . ASN A 1 87 ? 16.258 -5.720 -0.945 1.00 85.12 87 ASN A O 1
ATOM 687 N N . ARG A 1 88 ? 16.236 -5.876 1.293 1.00 86.50 88 ARG A N 1
ATOM 688 C CA . ARG A 1 88 ? 16.808 -4.547 1.570 1.00 86.50 88 ARG A CA 1
ATOM 689 C C . ARG A 1 88 ? 17.740 -4.614 2.774 1.00 86.50 88 ARG A C 1
ATOM 691 O O . ARG A 1 88 ? 17.501 -5.376 3.702 1.00 86.50 88 ARG A O 1
ATOM 698 N N . SER A 1 89 ? 18.778 -3.775 2.779 1.00 85.44 89 SER A N 1
ATOM 699 C CA . SER A 1 89 ? 19.683 -3.632 3.929 1.00 85.44 89 SER A CA 1
ATOM 700 C C . SER A 1 89 ? 19.015 -2.949 5.123 1.00 85.44 89 SER A C 1
ATOM 702 O O . SER A 1 89 ? 19.332 -3.264 6.265 1.00 85.44 89 SER A O 1
ATOM 704 N N . THR A 1 90 ? 18.087 -2.030 4.849 1.00 90.06 90 THR A N 1
ATOM 705 C CA . THR A 1 90 ? 17.235 -1.384 5.851 1.00 90.06 90 THR A CA 1
ATOM 706 C C . THR A 1 90 ? 15.806 -1.897 5.656 1.00 90.06 90 THR A C 1
ATOM 708 O O . THR A 1 90 ? 15.223 -1.623 4.600 1.00 90.06 90 THR A O 1
ATOM 711 N N . PRO A 1 91 ? 15.248 -2.657 6.618 1.00 92.94 91 PRO A N 1
ATOM 712 C CA . PRO A 1 91 ? 13.878 -3.150 6.537 1.00 92.94 91 PRO A CA 1
ATOM 713 C C . PRO A 1 91 ? 12.868 -2.003 6.441 1.00 92.94 91 PRO A C 1
ATOM 715 O O . PRO A 1 91 ? 13.045 -0.958 7.064 1.00 92.94 91 PRO A O 1
ATOM 718 N N . ASP A 1 92 ? 11.816 -2.202 5.655 1.00 94.56 92 ASP A N 1
ATOM 719 C CA . ASP A 1 92 ? 10.787 -1.198 5.378 1.00 94.56 92 ASP A CA 1
ATOM 720 C C . ASP A 1 92 ? 9.470 -1.888 5.007 1.00 94.56 92 ASP A C 1
ATOM 722 O O . ASP A 1 92 ? 9.474 -3.063 4.634 1.00 94.56 92 ASP A O 1
ATOM 726 N N . GLY A 1 93 ? 8.353 -1.173 5.112 1.00 96.12 93 GLY A N 1
ATOM 727 C CA . GLY A 1 93 ? 7.016 -1.773 5.095 1.00 96.12 93 GLY A CA 1
ATOM 728 C C . GLY A 1 93 ? 6.615 -2.207 6.506 1.00 96.12 93 GLY A C 1
ATOM 729 O O . GLY A 1 93 ? 6.728 -1.402 7.433 1.00 96.12 93 GLY A O 1
ATOM 730 N N . TYR A 1 94 ? 6.163 -3.454 6.677 1.00 98.06 94 TYR A N 1
ATOM 731 C CA . TYR A 1 94 ? 5.742 -4.013 7.973 1.00 98.06 94 TYR A CA 1
ATOM 732 C C . TYR A 1 94 ? 4.689 -3.136 8.661 1.00 98.06 94 TYR A C 1
ATOM 734 O O . TYR A 1 94 ? 4.855 -2.674 9.796 1.00 98.06 94 TYR A O 1
ATOM 742 N N . LYS A 1 95 ? 3.628 -2.815 7.925 1.00 98.31 95 LYS A N 1
ATOM 743 C CA . LYS A 1 95 ? 2.578 -1.902 8.376 1.00 98.31 95 LYS A CA 1
ATOM 744 C C . LYS A 1 95 ? 1.327 -2.048 7.526 1.00 98.31 95 LYS A C 1
ATOM 746 O O . LYS A 1 95 ? 1.360 -2.610 6.436 1.00 98.31 9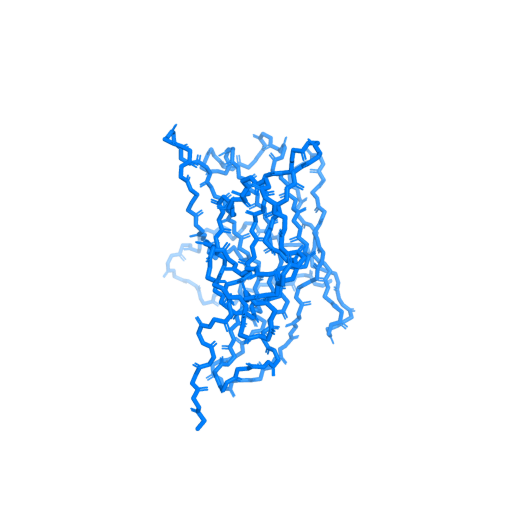5 LYS A O 1
ATOM 751 N N . VAL A 1 96 ? 0.238 -1.474 8.012 1.00 98.56 96 VAL A N 1
ATOM 752 C CA . VAL A 1 96 ? -0.916 -1.148 7.179 1.00 98.56 96 VAL A CA 1
ATOM 753 C C . VAL A 1 96 ? -0.906 0.347 6.914 1.00 98.56 96 VAL A C 1
ATOM 755 O O . VAL A 1 96 ? -0.762 1.145 7.846 1.00 98.56 96 VAL A O 1
ATOM 758 N N . VAL A 1 97 ? -1.075 0.720 5.651 1.00 98.56 97 VAL A N 1
ATOM 759 C CA . VAL A 1 97 ? -1.220 2.111 5.214 1.00 98.56 97 VAL A CA 1
ATOM 760 C C . VAL A 1 97 ? -2.633 2.365 4.706 1.00 98.56 97 VAL A C 1
ATOM 762 O O . VAL A 1 97 ? -3.374 1.443 4.365 1.00 98.56 97 VAL A O 1
ATOM 765 N N . SER A 1 98 ? -3.009 3.636 4.659 1.00 98.25 98 SER A N 1
ATOM 766 C CA . SER A 1 98 ? -4.212 4.115 3.991 1.00 98.25 98 SER A CA 1
ATOM 767 C C . SER A 1 98 ? -3.828 4.997 2.808 1.00 98.25 98 SER A C 1
ATOM 769 O O . SER A 1 98 ? -3.017 5.910 2.951 1.00 98.25 98 SER A O 1
ATOM 771 N N . LEU A 1 99 ? -4.412 4.714 1.650 1.00 98.62 99 LEU A N 1
ATOM 772 C CA . LEU A 1 99 ? -4.322 5.523 0.442 1.00 98.62 99 LEU A CA 1
ATOM 773 C C . LEU A 1 99 ? -5.566 6.401 0.345 1.00 98.62 99 LEU A C 1
ATOM 775 O O . LEU A 1 99 ? -6.675 5.899 0.510 1.00 98.62 99 LEU A O 1
ATOM 779 N N . HIS A 1 100 ? -5.389 7.690 0.071 1.00 98.12 100 HIS A N 1
ATOM 780 C CA . HIS A 1 100 ? -6.458 8.689 0.006 1.00 98.12 100 HIS A CA 1
ATOM 781 C C . HIS A 1 100 ? -6.447 9.371 -1.354 1.00 98.12 100 HIS A C 1
ATOM 783 O O . HIS A 1 100 ? -5.424 9.935 -1.740 1.00 98.12 100 HIS A O 1
ATOM 789 N N . TRP A 1 101 ? -7.574 9.329 -2.066 1.00 97.19 101 TRP A N 1
ATOM 790 C CA . TRP A 1 101 ? -7.715 9.987 -3.363 1.00 97.19 101 TRP A CA 1
ATOM 791 C C . TRP A 1 101 ? -8.140 11.439 -3.176 1.00 97.19 101 TRP A C 1
ATOM 793 O O . TRP A 1 101 ? -9.263 11.718 -2.751 1.00 97.19 101 TRP A O 1
ATOM 803 N N . ASN A 1 102 ? -7.254 12.346 -3.565 1.00 95.06 102 ASN A N 1
ATOM 804 C CA . ASN A 1 102 ? -7.493 13.780 -3.590 1.00 95.06 102 ASN A CA 1
ATOM 805 C C . ASN A 1 102 ? -8.477 14.158 -4.717 1.00 95.06 102 ASN A C 1
ATOM 807 O O . ASN A 1 102 ? -8.826 13.348 -5.585 1.00 95.06 102 ASN A O 1
ATOM 811 N N . GLU A 1 103 ? -8.951 15.405 -4.705 1.00 93.81 103 GLU A N 1
ATOM 812 C CA . GLU A 1 103 ? -9.901 15.910 -5.709 1.00 93.81 103 GLU A CA 1
ATOM 813 C C . GLU A 1 103 ? -9.328 15.898 -7.132 1.00 93.81 103 GLU A C 1
ATOM 815 O O . GLU A 1 103 ? -10.053 15.597 -8.076 1.00 93.81 103 GLU A O 1
ATOM 820 N N . ASP A 1 104 ? -8.024 16.141 -7.267 1.00 94.81 104 ASP A N 1
ATOM 821 C CA . ASP A 1 104 ? -7.267 16.090 -8.524 1.00 94.81 104 ASP A CA 1
ATOM 822 C C . ASP A 1 104 ? -6.931 14.658 -8.987 1.00 94.81 104 ASP A C 1
ATOM 824 O O . ASP A 1 104 ? -6.345 14.468 -10.052 1.00 94.81 104 ASP A O 1
ATOM 828 N N . GLY A 1 105 ? -7.311 13.642 -8.205 1.00 92.75 105 GLY A N 1
ATOM 829 C CA . GLY A 1 105 ? -7.029 12.235 -8.474 1.00 92.75 105 GLY A CA 1
ATOM 830 C C . GLY A 1 105 ? -5.678 11.742 -7.953 1.00 92.75 105 GLY A C 1
ATOM 831 O O . GLY A 1 105 ? -5.432 10.537 -8.023 1.00 92.75 105 GLY A O 1
ATOM 832 N N . ALA A 1 106 ? -4.831 12.615 -7.393 1.00 95.56 106 ALA A N 1
ATOM 833 C CA . ALA A 1 106 ? -3.582 12.201 -6.764 1.00 95.56 106 ALA A CA 1
ATOM 834 C C . ALA A 1 106 ? -3.846 11.347 -5.515 1.00 95.56 106 ALA A C 1
ATOM 836 O O . ALA A 1 106 ? -4.850 11.519 -4.818 1.00 95.56 106 ALA A O 1
ATOM 837 N N . ILE A 1 107 ? -2.927 10.430 -5.216 1.00 98.19 107 ILE A N 1
ATOM 838 C CA . ILE A 1 107 ? -3.042 9.514 -4.079 1.00 98.19 107 ILE A CA 1
ATOM 839 C C . ILE A 1 107 ? -2.043 9.912 -2.992 1.00 98.19 107 ILE A C 1
ATOM 841 O O . ILE A 1 107 ? -0.843 10.015 -3.244 1.00 98.19 107 ILE A O 1
ATOM 845 N N . THR A 1 108 ? -2.542 10.099 -1.769 1.00 97.75 108 THR A N 1
ATOM 846 C CA . THR A 1 108 ? -1.724 10.346 -0.573 1.00 97.75 108 THR A CA 1
ATOM 847 C C . THR A 1 108 ? -1.711 9.110 0.320 1.00 97.75 108 THR A C 1
ATOM 849 O O . THR A 1 108 ? -2.772 8.601 0.677 1.00 97.75 108 THR A O 1
ATOM 852 N N . GLU A 1 109 ? -0.529 8.657 0.730 1.00 98.12 109 GLU A N 1
ATOM 853 C CA . GLU A 1 109 ? -0.360 7.552 1.681 1.00 98.12 109 GLU A CA 1
ATOM 854 C C . GLU A 1 109 ? -0.215 8.065 3.120 1.00 98.12 109 GLU A C 1
ATOM 856 O O . GLU A 1 109 ? 0.427 9.088 3.372 1.00 98.12 109 GLU A O 1
ATOM 861 N N . ARG A 1 110 ? -0.815 7.350 4.077 1.00 97.50 110 ARG A N 1
ATOM 862 C CA . ARG A 1 110 ? -0.658 7.588 5.519 1.00 97.50 110 ARG A CA 1
ATOM 863 C C . ARG A 1 110 ? -0.530 6.268 6.266 1.00 97.50 110 ARG A C 1
ATOM 865 O O . ARG A 1 110 ? -1.316 5.352 6.025 1.00 97.50 110 ARG A O 1
ATOM 872 N N . ASP A 1 111 ? 0.377 6.207 7.234 1.00 97.00 111 ASP A N 1
ATOM 873 C CA . ASP A 1 111 ? 0.464 5.085 8.172 1.00 97.00 111 ASP A CA 1
ATOM 874 C C . ASP A 1 111 ? -0.860 4.934 8.946 1.00 97.00 111 ASP A C 1
ATOM 876 O O . ASP A 1 111 ? -1.334 5.887 9.567 1.00 97.00 111 ASP A O 1
ATOM 880 N N . LEU A 1 112 ? -1.455 3.736 8.912 1.00 95.19 112 LEU A N 1
ATOM 881 C CA . LEU A 1 112 ? -2.686 3.405 9.641 1.00 95.19 112 LEU A CA 1
ATOM 882 C C . LEU A 1 112 ? -2.391 2.544 10.873 1.00 95.19 112 LEU A C 1
ATOM 884 O O . LEU A 1 112 ? -2.857 2.846 11.970 1.00 95.19 112 LEU A O 1
ATOM 888 N N . LEU A 1 113 ? -1.627 1.465 10.692 1.00 96.00 113 LEU A N 1
ATOM 889 C CA . LEU A 1 113 ? -1.233 0.559 11.768 1.00 96.00 113 LEU A CA 1
ATOM 890 C C . LEU A 1 113 ? 0.244 0.204 11.625 1.00 96.00 113 LEU A C 1
ATOM 892 O O . LEU A 1 113 ? 0.663 -0.376 10.625 1.00 96.00 113 LEU A O 1
ATOM 896 N N . THR A 1 114 ? 1.027 0.544 12.640 1.00 95.88 114 THR A N 1
ATOM 897 C CA . THR A 1 114 ? 2.477 0.332 12.693 1.00 95.88 114 THR A CA 1
ATOM 898 C C . THR A 1 114 ? 2.854 -0.437 13.959 1.00 95.88 114 THR A C 1
ATOM 900 O O . THR A 1 114 ? 2.001 -0.763 14.782 1.00 95.88 114 THR A O 1
ATOM 903 N N . GLY A 1 115 ? 4.143 -0.743 14.122 1.00 94.88 115 GLY A N 1
ATOM 904 C CA . GLY A 1 115 ? 4.658 -1.481 15.282 1.00 94.88 115 GLY A CA 1
ATOM 905 C C . GLY A 1 115 ? 4.990 -2.946 15.000 1.00 94.88 115 GLY A C 1
ATOM 906 O O . GLY A 1 115 ? 5.514 -3.619 15.882 1.00 94.88 115 GLY A O 1
ATOM 907 N N . PHE A 1 116 ? 4.775 -3.421 13.770 1.00 96.81 116 PHE A N 1
ATOM 908 C CA . PHE A 1 116 ? 5.200 -4.755 13.337 1.00 96.81 116 PHE A CA 1
ATOM 909 C C . PHE A 1 116 ? 6.715 -4.864 13.115 1.00 96.81 116 PHE A C 1
ATOM 911 O O . PHE A 1 116 ? 7.260 -5.962 13.098 1.00 96.81 116 PHE A O 1
ATOM 918 N N . LEU A 1 117 ? 7.418 -3.737 12.996 1.00 96.25 117 LEU A N 1
ATOM 919 C CA . LEU A 1 117 ? 8.875 -3.665 12.958 1.00 96.25 117 LEU A CA 1
ATOM 920 C C . LEU A 1 117 ? 9.374 -2.795 14.113 1.00 96.25 117 LEU A C 1
ATOM 922 O O . LEU A 1 117 ? 8.961 -1.648 14.280 1.00 96.25 117 LEU A O 1
ATOM 926 N N . THR A 1 118 ? 10.283 -3.337 14.919 1.00 92.44 118 THR A N 1
ATOM 927 C CA . THR A 1 118 ? 10.922 -2.579 16.004 1.00 92.44 118 THR A CA 1
ATOM 928 C C . THR A 1 118 ? 12.073 -1.719 15.481 1.00 92.44 118 THR A C 1
ATOM 930 O O . THR A 1 118 ? 12.732 -2.074 14.507 1.00 92.44 118 THR A O 1
ATOM 933 N N . GLY A 1 119 ? 12.430 -0.654 16.207 1.00 87.12 119 GLY A N 1
ATOM 934 C CA . GLY A 1 119 ? 13.589 0.189 15.866 1.00 87.12 119 GLY A CA 1
ATOM 935 C C . GLY A 1 119 ? 14.953 -0.524 15.882 1.00 87.12 119 GLY A C 1
ATOM 936 O O . GLY A 1 119 ? 15.945 0.061 15.467 1.00 87.12 119 GLY A O 1
ATOM 937 N N . ARG A 1 120 ? 15.023 -1.781 16.349 1.00 84.12 120 ARG A N 1
ATOM 938 C CA . ARG A 1 120 ? 16.226 -2.636 16.289 1.00 84.12 120 ARG A CA 1
ATOM 939 C C . ARG A 1 120 ? 16.188 -3.649 15.135 1.00 84.12 120 ARG A C 1
ATOM 941 O O . ARG A 1 120 ? 16.995 -4.570 15.121 1.00 84.12 120 ARG A O 1
ATOM 948 N N . GLY A 1 121 ? 15.229 -3.535 14.215 1.00 87.88 121 GLY A N 1
ATOM 949 C CA . GLY A 1 121 ? 15.096 -4.426 13.059 1.00 87.88 121 GLY A CA 1
ATOM 950 C C . GLY A 1 121 ? 14.429 -5.773 13.352 1.00 87.88 121 GLY A C 1
ATOM 951 O O . GLY A 1 121 ? 14.296 -6.590 12.449 1.00 87.88 121 GLY A O 1
ATOM 952 N N . ARG A 1 122 ? 13.981 -6.027 14.591 1.00 93.75 122 ARG A N 1
ATOM 953 C CA . ARG A 1 122 ? 13.195 -7.232 14.897 1.00 93.75 122 ARG A CA 1
ATOM 954 C C . ARG A 1 122 ? 11.792 -7.093 14.315 1.00 93.75 122 ARG A C 1
ATOM 956 O O . ARG A 1 122 ? 11.099 -6.132 14.662 1.00 93.75 122 ARG A O 1
ATOM 963 N N . ILE A 1 123 ? 11.405 -8.069 13.502 1.00 96.19 123 ILE A N 1
ATOM 964 C CA . ILE A 1 123 ? 10.063 -8.240 12.942 1.00 96.19 123 ILE A CA 1
ATOM 965 C C . ILE A 1 123 ? 9.190 -8.904 14.013 1.00 96.19 123 ILE A C 1
ATOM 967 O O . ILE A 1 123 ? 9.608 -9.871 14.647 1.00 96.19 123 ILE A O 1
ATOM 971 N N . LEU A 1 124 ? 8.026 -8.320 14.273 1.00 97.00 124 LEU A N 1
ATOM 972 C CA . LEU A 1 124 ? 7.003 -8.818 15.196 1.00 97.00 124 LEU A CA 1
ATOM 973 C C . LEU A 1 124 ? 5.771 -9.339 14.457 1.00 97.00 124 LEU A C 1
ATOM 975 O O . LEU A 1 124 ? 4.988 -10.068 15.053 1.00 97.00 124 LEU A O 1
ATOM 979 N N . GLY A 1 125 ? 5.605 -8.958 13.193 1.00 97.50 125 GLY A N 1
ATOM 980 C CA . GLY A 1 125 ? 4.487 -9.372 12.365 1.00 97.50 125 GLY A CA 1
ATOM 981 C C . GLY A 1 125 ? 4.641 -8.901 10.922 1.00 97.50 125 GLY A C 1
ATOM 982 O O . GLY A 1 125 ? 5.511 -8.077 10.615 1.00 97.50 125 GLY A O 1
ATOM 983 N N . ARG A 1 126 ? 3.840 -9.470 10.028 1.00 98.50 126 ARG A N 1
ATOM 984 C CA . ARG A 1 126 ? 3.837 -9.205 8.588 1.00 98.50 126 ARG A CA 1
ATOM 985 C C . ARG A 1 126 ? 2.390 -9.189 8.086 1.00 98.50 126 ARG A C 1
ATOM 987 O O . ARG A 1 126 ? 1.837 -10.236 7.757 1.00 98.50 126 ARG A O 1
ATOM 994 N N . PRO A 1 127 ? 1.752 -8.006 8.032 1.00 98.56 127 PRO A N 1
ATOM 995 C CA . PRO A 1 127 ? 0.393 -7.880 7.516 1.00 98.56 127 PRO A CA 1
ATOM 996 C C . PRO A 1 127 ? 0.290 -8.422 6.087 1.00 98.56 127 PRO A C 1
ATOM 998 O O . PRO A 1 127 ? 1.079 -8.019 5.233 1.00 98.56 127 PRO A O 1
ATOM 1001 N N . ALA A 1 128 ? -0.675 -9.302 5.822 1.00 98.25 128 ALA A N 1
ATOM 1002 C CA . ALA A 1 128 ? -0.832 -9.967 4.527 1.00 98.25 128 ALA A CA 1
ATOM 1003 C C . ALA A 1 128 ? -2.111 -9.539 3.790 1.00 98.25 128 ALA A C 1
ATOM 1005 O O . ALA A 1 128 ? -2.019 -8.948 2.721 1.00 98.25 128 ALA A O 1
ATOM 1006 N N . GLU A 1 129 ? -3.293 -9.782 4.362 1.00 98.00 129 GLU A N 1
ATOM 1007 C CA . GLU A 1 129 ? -4.588 -9.483 3.734 1.00 98.00 129 GLU A CA 1
ATOM 1008 C C . GLU A 1 129 ? -5.476 -8.644 4.661 1.00 98.00 129 GLU A C 1
ATOM 1010 O O . GLU A 1 129 ? -5.310 -8.667 5.886 1.00 98.00 129 GLU A O 1
ATOM 1015 N N . LEU A 1 130 ? -6.430 -7.904 4.081 1.00 98.06 130 LEU A N 1
ATOM 1016 C CA . LEU A 1 130 ? -7.414 -7.126 4.830 1.00 98.06 130 LEU A CA 1
ATOM 1017 C C . LEU A 1 130 ? -8.849 -7.427 4.407 1.00 98.06 130 LEU A C 1
ATOM 1019 O O . LEU A 1 130 ? -9.167 -7.593 3.234 1.00 98.06 130 LEU A O 1
ATOM 1023 N N . ALA A 1 131 ? -9.761 -7.363 5.372 1.00 97.44 131 ALA A N 1
ATOM 1024 C CA . ALA A 1 131 ? -11.195 -7.385 5.117 1.00 97.44 131 ALA A CA 1
ATOM 1025 C C . ALA A 1 131 ? -11.897 -6.257 5.875 1.00 97.44 131 ALA A C 1
ATOM 1027 O O . ALA A 1 131 ? -11.595 -5.993 7.038 1.00 97.44 131 ALA A O 1
ATOM 1028 N N . GLN A 1 132 ? -12.869 -5.609 5.229 1.00 95.88 132 GLN A N 1
ATOM 1029 C CA . GLN A 1 132 ? -13.705 -4.592 5.863 1.00 95.88 132 GLN A CA 1
ATOM 1030 C C . GLN A 1 132 ? -15.137 -5.107 6.047 1.00 95.88 132 GLN A C 1
ATOM 1032 O O . GLN A 1 132 ? -15.806 -5.503 5.091 1.00 95.88 132 GLN A O 1
ATOM 1037 N N . SER A 1 133 ? -15.624 -5.066 7.285 1.00 93.25 133 SER A N 1
ATOM 1038 C CA . SER A 1 133 ? -17.021 -5.351 7.618 1.00 93.25 133 SER A CA 1
ATOM 1039 C C . SER A 1 133 ? -17.931 -4.159 7.283 1.00 93.25 133 SER A C 1
ATOM 1041 O O . SER A 1 133 ? -17.494 -3.012 7.193 1.00 93.25 133 SER A O 1
ATOM 1043 N N . LYS A 1 134 ? -19.240 -4.410 7.144 1.00 88.62 134 LYS A N 1
ATOM 1044 C CA . LYS A 1 134 ? -20.264 -3.381 6.862 1.00 88.62 134 LYS A CA 1
ATOM 1045 C C . LYS A 1 134 ? -20.323 -2.267 7.913 1.00 88.62 134 LYS A C 1
ATOM 1047 O O . LYS A 1 134 ? -20.816 -1.178 7.637 1.00 88.62 134 LYS A O 1
ATOM 1052 N N . ASP A 1 135 ? -19.874 -2.541 9.133 1.00 86.94 135 ASP A N 1
ATOM 1053 C CA . ASP A 1 135 ? -19.780 -1.552 10.206 1.00 86.94 135 ASP A CA 1
ATOM 1054 C C . ASP A 1 135 ? -18.503 -0.693 10.142 1.00 86.94 135 ASP A C 1
ATOM 1056 O O . ASP A 1 135 ? -18.342 0.208 10.959 1.00 86.94 135 ASP A O 1
ATOM 1060 N N . GLY A 1 136 ? -17.632 -0.922 9.158 1.00 89.25 136 GLY A N 1
ATOM 1061 C CA . GLY A 1 136 ? -16.348 -0.243 9.009 1.00 89.25 136 GLY A CA 1
ATOM 1062 C C . GLY A 1 136 ? -15.199 -0.887 9.775 1.00 89.25 136 GLY A C 1
ATOM 1063 O O . GLY A 1 136 ? -14.072 -0.430 9.603 1.00 89.25 136 GLY A O 1
ATOM 1064 N N . SER A 1 137 ? -15.447 -1.940 10.565 1.00 92.44 137 SER A N 1
ATOM 1065 C CA . SER A 1 137 ? -14.378 -2.686 11.235 1.00 92.44 137 SER A CA 1
ATOM 1066 C C . SER A 1 137 ? -13.415 -3.269 10.200 1.00 92.44 137 SER A C 1
ATOM 1068 O O . SER A 1 137 ? -13.853 -3.895 9.230 1.00 92.44 137 SER A O 1
ATOM 1070 N N . LEU A 1 138 ? -12.116 -3.072 10.419 1.00 94.88 138 LEU A N 1
ATOM 1071 C CA . LEU A 1 138 ? -11.047 -3.634 9.599 1.00 94.88 138 LEU A CA 1
ATOM 1072 C C . LEU A 1 138 ? -10.496 -4.888 10.283 1.00 94.88 138 LEU A C 1
ATOM 1074 O O . LEU A 1 138 ? -10.301 -4.892 11.497 1.00 94.88 138 LEU A O 1
ATOM 1078 N N . TYR A 1 139 ? -10.243 -5.929 9.505 1.00 97.62 139 TYR A N 1
ATOM 1079 C CA . TYR A 1 139 ? -9.593 -7.163 9.930 1.00 97.62 139 TYR A CA 1
ATOM 1080 C C . TYR A 1 139 ? -8.319 -7.331 9.116 1.00 97.62 139 TYR A C 1
ATOM 1082 O O . TYR A 1 139 ? -8.348 -7.080 7.913 1.00 97.62 139 TYR A O 1
ATOM 1090 N N . ILE A 1 140 ? -7.221 -7.714 9.760 1.00 98.50 140 ILE A N 1
ATOM 1091 C CA . ILE A 1 140 ? -5.896 -7.808 9.137 1.00 98.50 140 ILE A CA 1
ATOM 1092 C C . ILE A 1 140 ? -5.294 -9.156 9.504 1.00 98.50 140 ILE A C 1
ATOM 1094 O O . ILE A 1 140 ? -5.158 -9.445 10.693 1.00 98.50 140 ILE A O 1
ATOM 1098 N N . SER A 1 141 ? -4.932 -9.968 8.516 1.00 98.56 141 SER A N 1
ATOM 1099 C CA . SER A 1 141 ? -4.202 -11.213 8.758 1.00 98.56 141 SER A CA 1
ATOM 1100 C C . SER A 1 141 ? -2.698 -10.966 8.832 1.00 98.56 141 SER A C 1
ATOM 1102 O O . SER A 1 141 ? -2.165 -10.104 8.131 1.00 98.56 141 SER A O 1
ATOM 1104 N N . ASP A 1 142 ? -2.013 -11.762 9.644 1.00 98.38 142 ASP A N 1
ATOM 1105 C CA . ASP A 1 142 ? -0.562 -11.755 9.794 1.00 98.38 142 ASP A CA 1
ATOM 1106 C C . ASP A 1 142 ? -0.047 -13.190 9.823 1.00 98.38 142 ASP A C 1
ATOM 1108 O O . ASP A 1 142 ? -0.280 -13.937 10.776 1.00 98.38 142 ASP A O 1
ATOM 1112 N N . ASP A 1 143 ? 0.622 -13.578 8.742 1.00 97.62 143 ASP A N 1
ATOM 1113 C CA . ASP A 1 143 ? 1.131 -14.933 8.536 1.00 97.62 143 ASP A CA 1
ATOM 1114 C C . ASP A 1 143 ? 2.447 -15.196 9.285 1.00 97.62 143 ASP A C 1
ATOM 1116 O O . ASP A 1 143 ? 2.832 -16.347 9.478 1.00 97.62 143 ASP A O 1
ATOM 1120 N N . HIS A 1 144 ? 3.133 -14.149 9.746 1.00 97.38 144 HIS A N 1
ATOM 1121 C CA . HIS A 1 144 ? 4.347 -14.274 10.542 1.00 97.38 144 HIS A CA 1
ATOM 1122 C C . HIS A 1 144 ? 4.033 -14.527 12.013 1.00 97.38 144 HIS A C 1
ATOM 1124 O O . HIS A 1 144 ? 4.704 -15.328 12.662 1.00 97.38 144 HIS A O 1
ATOM 1130 N N . ALA A 1 145 ? 3.029 -13.825 12.536 1.00 97.25 145 ALA A N 1
ATOM 1131 C CA . ALA A 1 145 ? 2.595 -13.939 13.921 1.00 97.25 145 ALA A CA 1
ATOM 1132 C C . ALA A 1 145 ? 1.477 -14.975 14.129 1.00 97.25 145 ALA A C 1
ATOM 1134 O O . ALA A 1 145 ? 1.062 -15.167 15.270 1.00 97.25 145 ALA A O 1
ATOM 1135 N N . ASP A 1 146 ? 0.968 -15.601 13.058 1.00 97.00 146 ASP A N 1
ATOM 1136 C CA . ASP A 1 146 ? -0.205 -16.491 13.079 1.00 97.00 146 ASP A CA 1
ATOM 1137 C C . ASP A 1 146 ? -1.394 -15.848 13.817 1.00 97.00 146 ASP A C 1
ATOM 1139 O O . ASP A 1 146 ? -1.981 -16.398 14.747 1.00 97.00 146 ASP A O 1
ATOM 1143 N N . THR A 1 147 ? -1.677 -14.588 13.475 1.00 96.62 147 THR A N 1
ATOM 1144 C CA . THR A 1 147 ? -2.615 -13.741 14.221 1.00 96.62 147 THR A CA 1
ATOM 1145 C C . THR A 1 147 ? -3.557 -12.992 13.279 1.00 96.62 147 THR A C 1
ATOM 1147 O O . THR A 1 147 ? -3.180 -12.576 12.183 1.00 96.62 147 THR A O 1
ATOM 1150 N N . LEU A 1 148 ? -4.797 -12.778 13.728 1.00 97.38 148 LEU A N 1
ATOM 1151 C CA . LEU A 1 148 ? -5.757 -11.874 13.099 1.00 97.38 148 LEU A CA 1
ATOM 1152 C C . LEU A 1 148 ? -5.962 -10.650 13.995 1.00 97.38 148 LEU A C 1
ATOM 1154 O O . LEU A 1 148 ? -6.323 -10.783 15.160 1.00 97.38 148 LEU A O 1
ATOM 1158 N N . TYR A 1 149 ? -5.793 -9.452 13.447 1.00 96.31 149 TYR A N 1
ATOM 1159 C CA . TYR A 1 149 ? -6.002 -8.204 14.176 1.00 96.31 149 TYR A CA 1
ATOM 1160 C C . TYR A 1 149 ? -7.327 -7.553 13.802 1.00 96.31 149 TYR A C 1
ATOM 1162 O O . TYR A 1 149 ? -7.680 -7.472 12.626 1.00 96.31 149 TYR A O 1
ATOM 1170 N N . ARG A 1 150 ? -8.012 -6.986 14.800 1.00 95.69 150 ARG A N 1
ATOM 1171 C CA . ARG A 1 150 ? -9.083 -6.000 14.604 1.00 95.69 150 ARG A CA 1
ATOM 1172 C C . ARG A 1 150 ? -8.708 -4.699 15.322 1.00 95.69 150 ARG A C 1
ATOM 1174 O O . ARG A 1 150 ? -8.972 -4.584 16.521 1.00 95.69 150 ARG A O 1
ATOM 1181 N N . PRO A 1 151 ? -8.061 -3.732 14.645 1.00 89.75 151 PRO A N 1
ATOM 1182 C CA . PRO A 1 151 ? -7.720 -2.457 15.260 1.00 89.75 151 PRO A CA 1
ATOM 1183 C C . PRO A 1 151 ? -8.977 -1.637 15.564 1.00 89.75 151 PRO A C 1
ATOM 1185 O O . PRO A 1 151 ? -9.966 -1.677 14.831 1.00 89.75 151 PRO A O 1
ATOM 1188 N N . TYR A 1 152 ? -8.903 -0.840 16.627 1.00 83.62 152 TYR A N 1
ATOM 1189 C CA . TYR A 1 152 ? -9.923 0.145 16.972 1.00 83.62 152 TYR A CA 1
ATOM 1190 C C . TYR A 1 152 ? -9.315 1.542 16.969 1.00 83.62 152 TYR A C 1
ATOM 1192 O O . TYR A 1 152 ? -8.133 1.687 17.298 1.00 83.62 152 TYR A O 1
ATOM 1200 N N . PRO A 1 153 ? -10.111 2.582 16.663 1.00 72.88 153 PRO A N 1
ATOM 1201 C CA . PRO A 1 153 ? -9.673 3.954 16.841 1.00 72.88 153 PRO A CA 1
ATOM 1202 C C . PRO A 1 153 ? -9.219 4.152 18.284 1.00 72.88 153 PRO A C 1
ATOM 1204 O O . PRO A 1 153 ? -9.981 3.915 19.226 1.00 72.88 153 PRO A O 1
ATOM 1207 N N . THR A 1 154 ? -7.988 4.610 18.477 1.00 65.81 154 THR A N 1
ATOM 1208 C CA . THR A 1 154 ? -7.599 5.120 19.783 1.00 65.81 154 THR A CA 1
ATOM 1209 C C . THR A 1 154 ? -8.418 6.390 20.013 1.00 65.81 154 THR A C 1
ATOM 1211 O O . THR A 1 154 ? -8.347 7.345 19.237 1.00 65.81 154 THR A O 1
ATOM 1214 N N . ARG A 1 155 ? -9.237 6.435 21.076 1.00 53.81 155 ARG A N 1
ATOM 1215 C CA . ARG A 1 155 ? -9.612 7.744 21.632 1.00 53.81 155 ARG A CA 1
ATOM 1216 C C . ARG A 1 155 ? -8.288 8.461 21.863 1.00 53.81 155 ARG A C 1
ATOM 1218 O O . ARG A 1 155 ? -7.413 7.863 22.491 1.00 53.81 155 ARG A O 1
ATOM 1225 N N . LYS A 1 156 ? -8.123 9.687 21.347 1.00 40.16 156 LYS A N 1
ATOM 1226 C CA . LYS A 1 156 ? -7.001 10.544 21.757 1.00 40.16 156 LYS A CA 1
ATOM 1227 C C . LYS A 1 156 ? -6.900 10.414 23.279 1.00 40.16 156 LYS A C 1
ATOM 1229 O O . LYS A 1 156 ? -7.897 10.717 23.939 1.00 40.16 156 LYS A O 1
ATOM 1234 N N . PRO A 1 157 ? -5.785 9.914 23.835 1.00 39.53 157 PRO A N 1
ATOM 1235 C CA . PRO A 1 157 ? -5.603 9.982 25.268 1.00 39.53 157 PRO A CA 1
ATOM 1236 C C . PRO A 1 157 ? -5.700 11.463 25.619 1.00 39.53 157 PRO A C 1
ATOM 1238 O O . PRO A 1 157 ? -5.002 12.284 25.016 1.00 39.53 157 PRO A O 1
ATOM 1241 N N . GLU A 1 158 ? -6.582 11.830 26.548 1.00 37.53 158 GLU A N 1
ATOM 1242 C CA . GLU A 1 158 ? -6.361 13.073 27.278 1.00 37.53 158 GLU A CA 1
ATOM 1243 C C . GLU A 1 158 ? -4.919 13.010 27.795 1.00 37.53 158 GLU A C 1
ATOM 1245 O O . GLU A 1 158 ? -4.483 11.968 28.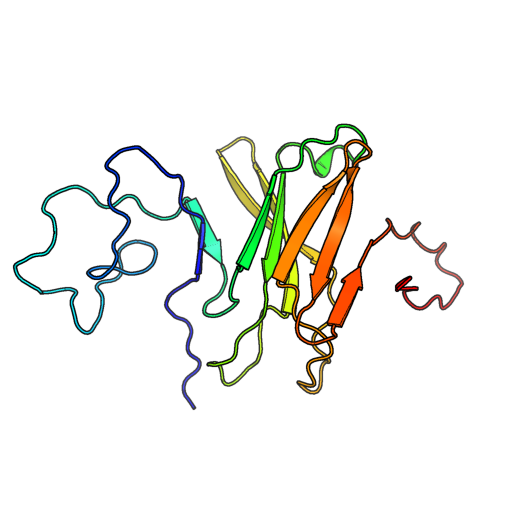290 1.00 37.53 158 GLU A O 1
ATOM 1250 N N . LEU A 1 159 ? -4.159 14.083 27.574 1.00 39.03 159 LEU A N 1
ATOM 1251 C CA . LEU A 1 159 ? -2.691 14.164 27.611 1.00 39.03 159 LEU A CA 1
ATOM 1252 C C . LEU A 1 159 ? -2.011 13.809 28.957 1.00 39.03 159 LEU A C 1
ATOM 1254 O O . LEU A 1 159 ? -0.836 14.102 29.130 1.00 39.03 159 LEU A O 1
ATOM 1258 N N . ASN A 1 160 ? -2.689 13.131 29.886 1.00 36.72 160 ASN A N 1
ATOM 1259 C CA . ASN A 1 160 ? -2.217 12.835 31.238 1.00 36.72 160 ASN A CA 1
ATOM 1260 C C . ASN A 1 160 ? -2.265 11.344 31.635 1.00 36.72 160 ASN A C 1
ATOM 1262 O O . ASN A 1 160 ? -2.388 11.035 32.819 1.00 36.72 160 ASN A O 1
ATOM 1266 N N . SER A 1 161 ? -2.156 10.379 30.714 1.00 33.00 161 SER A N 1
ATOM 1267 C CA . SER A 1 161 ? -1.996 8.969 31.126 1.00 33.00 161 SER A CA 1
ATOM 1268 C C . SER A 1 161 ? -1.121 8.134 30.185 1.00 33.00 161 SER A C 1
ATOM 1270 O O . SER A 1 161 ? -1.370 8.117 28.977 1.00 33.00 161 SER A O 1
ATOM 1272 N N . PRO A 1 162 ? -0.120 7.394 30.709 1.00 39.19 162 PRO A N 1
ATOM 1273 C CA . PRO A 1 162 ? 0.744 6.539 29.905 1.00 39.19 162 PRO A CA 1
ATOM 1274 C C . PRO A 1 162 ? -0.025 5.282 29.484 1.00 39.19 162 PRO A C 1
ATOM 1276 O O . PRO A 1 162 ? 0.005 4.261 30.167 1.00 39.19 162 PRO A O 1
ATOM 1279 N N . SER A 1 163 ? -0.732 5.346 28.357 1.00 35.28 163 SER A N 1
ATOM 1280 C CA . SER A 1 163 ? -1.464 4.195 27.823 1.00 35.28 163 SER A CA 1
ATOM 1281 C C . SER A 1 163 ? -0.722 3.621 26.624 1.00 35.28 163 SER A C 1
ATOM 1283 O O . SER A 1 163 ? -0.623 4.250 25.572 1.00 35.28 163 SER A O 1
ATOM 1285 N N . LYS A 1 164 ? -0.190 2.410 26.802 1.00 33.69 164 LYS A N 1
ATOM 1286 C CA . LYS A 1 164 ? 0.259 1.534 25.717 1.00 33.69 164 LYS A CA 1
ATOM 1287 C C . LYS A 1 164 ? -0.934 1.193 24.817 1.00 33.69 164 LYS A C 1
ATOM 1289 O O . LYS A 1 164 ? -2.043 1.006 25.314 1.00 33.69 164 LYS A O 1
ATOM 1294 N N . LEU A 1 165 ? -0.678 1.074 23.513 1.00 31.91 165 LEU A N 1
ATOM 1295 C CA . LEU A 1 165 ? -1.577 0.425 22.556 1.00 31.91 165 LEU A CA 1
ATOM 1296 C C . LEU A 1 165 ? -2.040 -0.926 23.131 1.00 31.91 165 LEU A C 1
ATOM 1298 O O . LEU A 1 165 ? -1.203 -1.768 23.459 1.00 31.91 165 LEU A O 1
ATOM 1302 N N . ALA A 1 166 ? -3.352 -1.132 23.237 1.00 31.20 166 ALA A N 1
ATOM 1303 C CA . ALA A 1 166 ? -3.929 -2.450 23.461 1.00 31.20 166 ALA A CA 1
ATOM 1304 C C . ALA A 1 166 ? -4.331 -3.023 22.100 1.00 31.20 166 ALA A C 1
ATOM 1306 O O . ALA A 1 166 ? -5.309 -2.593 21.490 1.00 31.20 166 ALA A O 1
ATOM 1307 N N . LEU A 1 167 ? -3.531 -3.968 21.620 1.00 36.00 167 LEU A N 1
ATOM 1308 C CA . LEU A 1 167 ? -3.894 -4.869 20.539 1.00 36.00 167 LEU A CA 1
ATOM 1309 C C . LEU A 1 167 ? -4.712 -5.989 21.191 1.00 36.00 167 LEU A C 1
ATOM 1311 O O . LEU A 1 167 ? -4.181 -6.723 22.023 1.00 36.00 167 LEU A O 1
ATOM 1315 N N . LEU A 1 168 ? -6.009 -6.068 20.899 1.00 35.06 168 LEU A N 1
ATOM 1316 C CA . LEU A 1 168 ? -6.788 -7.256 21.242 1.00 35.06 168 LEU A CA 1
ATOM 1317 C C . LEU A 1 168 ? -6.524 -8.275 20.130 1.00 35.06 168 LEU A C 1
ATOM 1319 O O . LEU A 1 168 ? -6.974 -8.066 19.001 1.00 35.06 168 LEU A O 1
ATOM 1323 N N . ALA A 1 169 ? -5.710 -9.280 20.459 1.00 37.16 169 ALA A N 1
ATOM 1324 C CA . ALA A 1 169 ? -5.647 -10.549 19.741 1.00 37.16 169 ALA A CA 1
ATOM 1325 C C . ALA A 1 169 ? -6.917 -11.365 20.025 1.00 37.16 169 ALA A C 1
ATOM 1327 O O . ALA A 1 169 ? -7.460 -11.221 21.149 1.00 37.16 169 ALA A O 1
#

Foldseek 3Di:
DDFCFDDFDAAFDDDVPAAAQPPQAGAQRHGHPVRVPPPPPDPDDHGHGLDTHGPQQCFAEKDQDPEPQDPPQSVQKMKTFRQWHPPGPDIDHQAIWMWHQDPVRRIDIDTDGDDQADPVRDGNWGWHYWDADRNRWIWTDTPVNRDIWTDDDPPPPPPPDPDDDDTDD

Radius of gyration: 18.41 Å; chains: 1; bounding box: 46×33×61 Å

=== Feature glossary ===
Key to the feature types in this record:

Secondary structure (8-state, DSSP). Secondary structure is the local, repeating backbone conformation. DSSP classifies it into eight states by reading the hydrogen-bond network: three helix types (H, G, I), two β types (E, B), two non-regular types (T, S), and unstructured coil (-).

Backbone torsions (φ/ψ). Backbone dihedral angles. Every residue except chain termini has a φ (preceding-C → N → Cα → C) and a ψ (N → Cα → C → next-N). They are reported in degree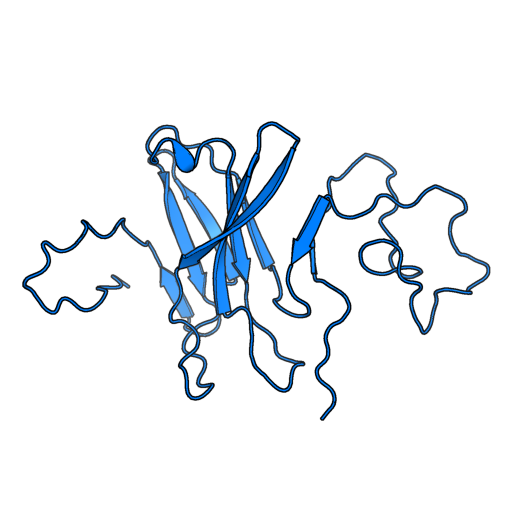s following the IUPAC sign convention. Secondary structure is essentially a statement about which (φ, ψ) basin each residue occupies.

Predicted aligned error. Predicted Aligned Error (PAE) is an AlphaFold confidence matrix: entry (i, j) is the expected error in the position of residue j, in ångströms, when the prediction is superimposed on the true structure at residue i. Low PAE within a block of residues means that block is internally rigid and well-predicted; high PAE between two blocks means their relative placement is uncertain even if each block individually is confident.

B-factor. B-factor (Debye–Waller factor) reflects atomic displacement in the crystal lattice. It is an experimental observable (units Å²), not a prediction; low values mean the atom is pinned down, high values mean it moves or is heterogeneous across the crystal.

Secondary structure (3-state, P-SEA). Three-state secondary structure (P-SEA) collapses the eight DSSP classes into helix (a), strand (b), and coil (c). P-SEA assigns these from Cα geometry alone — distances and angles — without requiring backbone oxygens, so it works on any Cα trace.

Sequence. Primary structure: the covalent order of the twenty standard amino acids along the backbone. Two proteins with the same sequence will (almost always) fold to the same structure; two with 30% identity often share a fold but not the details.

pLDDT. pLDDT is the predicted lDDT-Cα score: AlphaFold's confidence that the local environment of each residue (all inter-atomic distances within 15 Å) is correctly placed. It is a per-residue number between 0 and 100, with higher meaning more reliable.

InterPro / GO / CATH / organism. Functional annotations link the protein to curated databases. InterPro entries identify conserved domains and families by matching the sequence against member-database signatures (Pfam, PROSITE, CDD, …). Gene Ontology (GO) terms describe molecular function, biological process, and cellular component in a controlled vocabulary. CATH places the structure in a hierarchical fold classification (Class/Architecture/Topology/Homologous-superfamily). The organism is the source species.

Contact-map, Ramachandran, and PAE plots. Three diagnostic plots accompany the record. The Cα contact map visualizes the tertiary structure as a 2D adjacency matrix (8 Å cutoff, sequence-local contacts suppressed). The Ramachandran plot shows the distribution of backbone (φ, ψ) torsions, with points in the α and β basins reflecting secondary structure content. The PAE plot shows AlphaFold's inter-residue confidence as a color matrix.

mmCIF coordinates. The mmCIF table is the protein's shape written out atom by atom. For each backbone N, Cα, C, and carbonyl O, it records an (x, y, z) coordinate triple in Å plus the residue type, chain letter, and residue number.

Radius of gyration, Cα contacts, bounding box. Three whole-structure scalars: the radius of gyration (RMS distance of Cα from centroid, in Å), the count of Cα–Cα contacts (pairs closer than 8 Å and separated by more than four residues in sequence — i.e. tertiary, not local, contacts), and the bounding-box dimensions. Together they distinguish compact globular folds from extended fibres or disordered chains.

Foldseek 3Di. The Foldseek 3Di string encodes local tertiary geometry as a 20-letter alphabet — one character per residue — derived from the relative positions of nearby Cα atoms. Unlike the amino-acid sequence, 3Di is a direct function of the 3D structure, so two proteins with the same fold have similar 3Di strings even at low sequence identity.

Rendered structure images. Six rendered views show the 3D structure from the faces of a cube — i.e. along ±x, ±y, ±z. Rendering representation is drawn randomly per protein from cartoon (secondary-structure ribbons), sticks (backbone bonds), or molecular surface; coloring is either N→C rainbow (blue at the N-terminus through red at the C-terminus) or one color per chain.

Nearest PDB structures. The Foldseek neighbor list gives the closest experimentally determined structures in the PDB, ranked by structural alignment. TM-score near 1 means near-identical fold; near 0.3 means only rough topology match. This is how one finds what a novel AlphaFold prediction most resembles in the solved-structure universe.

Solvent-accessible surface area. SASA measures how much of the protein is reachable by solvent. It is computed by rolling a water-sized probe over the atomic surface and summing the exposed area (Å²). Per-residue SASA distinguishes core (buried, low SASA) from surface (exposed, high SASA) residues; total SASA is a whole-molecule size measure.